Protein AF-A0A7S3KZH6-F1 (afdb_monomer)

Sequence (117 aa):
MGEPDHRHSKLEFSHRPGWVICHLGRQRHGADNIDSGVRINLIDWNHNKVWRRSAESMAQEYKQESGPPDLQCLSYTHDRDWELYKGKRPVETGRKPWCPPPHAKFVDETPVYPVGD

Structure (mmCIF, N/CA/C/O backbone):
data_AF-A0A7S3KZH6-F1
#
_entry.id   AF-A0A7S3KZH6-F1
#
loop_
_atom_site.group_PDB
_atom_site.id
_atom_site.type_symbol
_atom_site.label_atom_id
_atom_site.label_alt_id
_atom_site.label_comp_id
_atom_site.label_asym_id
_atom_site.label_entity_id
_atom_site.label_seq_id
_atom_site.pdbx_PDB_ins_code
_atom_site.Cartn_x
_atom_site.Cartn_y
_atom_site.Cartn_z
_atom_site.occupancy
_atom_site.B_iso_or_equiv
_atom_site.auth_seq_id
_atom_site.auth_comp_id
_atom_site.auth_asym_id
_atom_site.auth_atom_id
_atom_site.pdbx_PDB_model_num
ATOM 1 N N . MET A 1 1 ? 3.709 -2.673 -12.134 1.00 59.50 1 MET A N 1
ATOM 2 C CA . MET A 1 1 ? 3.164 -1.395 -11.625 1.00 59.50 1 MET A CA 1
ATOM 3 C C . MET A 1 1 ? 2.828 -0.550 -12.836 1.00 59.50 1 MET A C 1
ATOM 5 O O . MET A 1 1 ? 3.513 -0.698 -13.838 1.00 59.50 1 MET A O 1
ATOM 9 N N . GLY A 1 2 ? 1.781 0.269 -12.769 1.00 61.72 2 GLY A N 1
ATOM 10 C CA . GLY A 1 2 ? 1.369 1.098 -13.908 1.00 61.72 2 GLY A CA 1
ATOM 11 C C . GLY A 1 2 ? 0.388 0.444 -14.885 1.00 61.72 2 GLY A C 1
ATOM 12 O O . GLY A 1 2 ? 0.141 1.013 -15.934 1.00 61.72 2 GLY A O 1
ATOM 13 N N . GLU A 1 3 ? -0.202 -0.721 -14.574 1.00 68.19 3 GLU A N 1
ATOM 14 C CA . GLU A 1 3 ? -1.393 -1.143 -15.336 1.00 68.19 3 GLU A CA 1
ATOM 15 C C . GLU A 1 3 ? -2.427 0.001 -15.378 1.00 68.19 3 GLU A C 1
ATOM 17 O O . GLU A 1 3 ? -2.469 0.790 -14.429 1.00 68.19 3 GLU A O 1
ATOM 22 N N . PRO A 1 4 ? -3.249 0.099 -16.436 1.00 73.12 4 PRO A N 1
ATOM 23 C CA . PRO A 1 4 ? -4.186 1.208 -16.620 1.00 73.12 4 PRO A CA 1
ATOM 24 C C . PRO A 1 4 ? -5.018 1.540 -15.362 1.00 73.12 4 PRO A C 1
ATOM 26 O O . PRO A 1 4 ? -5.195 2.706 -15.014 1.00 73.12 4 PRO A O 1
ATOM 29 N N . ASP A 1 5 ? -5.422 0.505 -14.626 1.00 75.00 5 ASP A N 1
ATOM 30 C CA . ASP A 1 5 ? -6.246 0.527 -13.413 1.00 75.00 5 ASP A CA 1
ATOM 31 C C . ASP A 1 5 ? -5.435 0.299 -12.115 1.00 75.00 5 ASP A C 1
ATOM 33 O O . ASP A 1 5 ? -5.957 -0.130 -11.085 1.00 75.00 5 ASP A O 1
ATOM 37 N N . HIS A 1 6 ? -4.117 0.512 -12.143 1.00 80.00 6 HIS A N 1
ATOM 38 C CA . HIS A 1 6 ? -3.210 0.166 -11.042 1.00 80.00 6 HIS A CA 1
ATOM 39 C C . HIS A 1 6 ? -3.544 0.867 -9.716 1.00 80.00 6 HIS A C 1
ATOM 41 O O . HIS A 1 6 ? -3.182 0.358 -8.652 1.00 80.00 6 HIS A O 1
ATOM 47 N N . ARG A 1 7 ? -4.215 2.021 -9.773 1.00 86.06 7 ARG A N 1
ATOM 48 C CA . ARG A 1 7 ? -4.649 2.794 -8.600 1.00 86.06 7 ARG A CA 1
ATOM 49 C C . ARG A 1 7 ? -6.162 2.791 -8.395 1.00 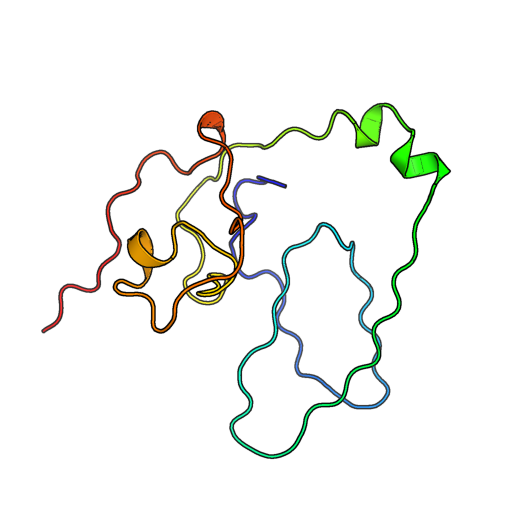86.06 7 ARG A C 1
ATOM 51 O O . ARG A 1 7 ? -6.676 3.664 -7.700 1.00 86.06 7 ARG A O 1
ATOM 58 N N . HIS A 1 8 ? -6.852 1.817 -8.978 1.00 88.94 8 HIS A N 1
ATOM 59 C CA . HIS A 1 8 ? -8.260 1.548 -8.708 1.00 88.94 8 HIS A CA 1
ATOM 60 C C . HIS A 1 8 ? -8.399 0.443 -7.666 1.00 88.94 8 HIS A C 1
ATOM 62 O O . HIS A 1 8 ? -7.548 -0.445 -7.547 1.00 88.94 8 HIS A O 1
ATOM 68 N N . SER A 1 9 ? -9.471 0.514 -6.891 1.00 89.44 9 SER A N 1
ATOM 69 C CA . SER A 1 9 ? -9.842 -0.502 -5.925 1.00 89.44 9 SER A CA 1
ATOM 70 C C . SER A 1 9 ? -10.227 -1.780 -6.660 1.00 89.44 9 SER A C 1
ATOM 72 O O . SER A 1 9 ? -11.109 -1.786 -7.515 1.00 89.44 9 SER A O 1
ATOM 74 N N . LYS A 1 10 ? -9.543 -2.879 -6.335 1.00 89.50 10 LYS A N 1
ATOM 75 C CA . LYS A 1 10 ? -9.774 -4.192 -6.966 1.00 89.50 10 LYS A CA 1
ATOM 76 C C . LYS A 1 10 ? -10.408 -5.196 -6.021 1.00 89.50 10 LYS A C 1
ATOM 78 O O . LYS A 1 10 ? -11.177 -6.050 -6.449 1.00 89.50 10 LYS A O 1
ATOM 83 N N . LEU A 1 11 ? -10.027 -5.134 -4.750 1.00 91.06 11 LEU A N 1
ATOM 84 C CA . LEU A 1 11 ? -10.471 -6.064 -3.729 1.00 91.06 11 LEU A CA 1
ATOM 85 C C . LEU A 1 11 ? -10.487 -5.357 -2.382 1.00 91.06 11 LEU A C 1
ATOM 87 O O . LEU A 1 11 ? -9.465 -4.837 -1.935 1.00 91.06 11 LEU A O 1
ATOM 91 N N . GLU A 1 12 ? -11.635 -5.421 -1.728 1.00 93.06 12 GLU A N 1
ATOM 92 C CA . GLU A 1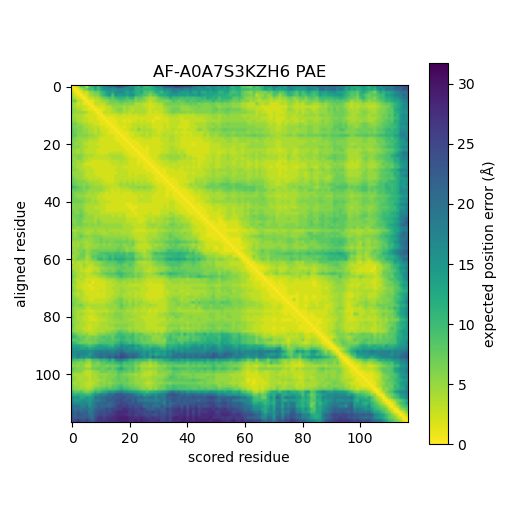 12 ? -11.789 -5.088 -0.323 1.00 93.06 12 GLU A CA 1
ATOM 93 C C . GLU A 1 12 ? -11.957 -6.387 0.464 1.00 93.06 12 GLU A C 1
ATOM 95 O O . GLU A 1 12 ? -12.683 -7.295 0.053 1.00 93.06 12 GLU A O 1
ATOM 100 N N . PHE A 1 13 ? -11.260 -6.498 1.592 1.00 93.31 13 PHE A N 1
ATOM 101 C CA . PHE A 1 13 ? -11.368 -7.656 2.466 1.00 93.31 13 PHE A CA 1
ATOM 102 C C . PHE A 1 13 ? -11.603 -7.213 3.902 1.00 93.31 13 PHE A C 1
ATOM 104 O O . PHE A 1 13 ? -10.747 -6.584 4.529 1.00 93.31 13 PHE A O 1
ATOM 111 N N . SER A 1 14 ? -12.746 -7.609 4.455 1.00 92.38 14 SER A N 1
ATOM 112 C CA . SER A 1 14 ? -13.042 -7.396 5.866 1.00 92.38 14 SER A CA 1
ATOM 113 C C . SER A 1 14 ? -12.179 -8.325 6.720 1.00 92.38 14 SER A C 1
ATOM 115 O O . SER A 1 14 ? -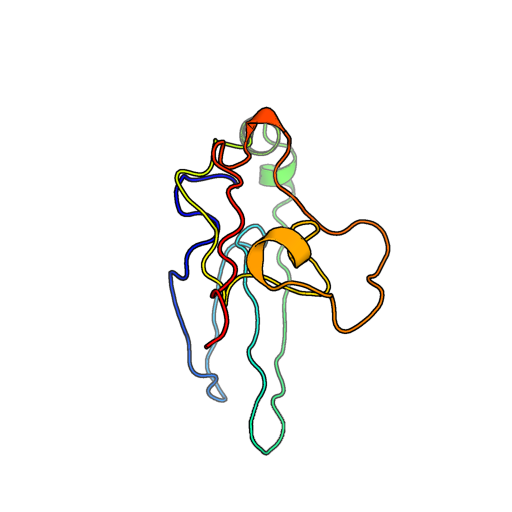12.355 -9.544 6.696 1.00 92.38 14 SER A O 1
ATOM 117 N N . HIS A 1 15 ? -11.255 -7.746 7.489 1.00 91.38 15 HIS A N 1
ATOM 118 C CA . HIS A 1 15 ? -10.352 -8.488 8.368 1.00 91.38 15 HIS A CA 1
ATOM 119 C C . HIS A 1 15 ? -11.113 -9.427 9.322 1.00 91.38 15 HIS A C 1
ATOM 121 O O . HIS A 1 15 ? -12.045 -9.010 10.011 1.00 91.38 15 HIS A O 1
ATOM 127 N N . ARG A 1 16 ? -10.675 -10.689 9.403 1.00 91.38 16 ARG A N 1
ATOM 128 C CA . ARG A 1 16 ? -11.239 -11.719 10.286 1.00 91.38 16 ARG A CA 1
ATOM 129 C C . ARG A 1 16 ? -10.112 -12.533 10.933 1.00 91.38 16 ARG A C 1
ATOM 131 O O . ARG A 1 16 ? -9.243 -13.014 10.205 1.00 91.38 16 ARG A O 1
ATOM 138 N N . PRO A 1 17 ? -10.115 -12.739 12.264 1.00 93.31 17 PRO A N 1
ATOM 139 C CA . PRO A 1 17 ? -9.145 -13.617 12.914 1.00 93.31 17 PRO A CA 1
ATOM 140 C C . PRO A 1 17 ? -9.139 -15.023 12.299 1.00 93.31 17 PRO A C 1
ATOM 142 O O . PRO A 1 17 ? -10.194 -15.571 11.981 1.00 93.31 17 PRO A O 1
ATOM 145 N N . GLY A 1 18 ? -7.948 -15.600 12.125 1.00 95.31 18 GLY A N 1
ATOM 146 C CA . GLY A 1 18 ? -7.762 -16.925 11.520 1.00 95.31 18 GLY A CA 1
ATOM 147 C C . GLY A 1 18 ? -7.735 -16.946 9.987 1.00 95.31 18 GLY A C 1
ATOM 148 O O . GLY A 1 18 ? -7.526 -18.009 9.409 1.00 95.31 18 GLY A O 1
ATOM 149 N N . TRP A 1 19 ? -7.908 -15.799 9.323 1.00 95.94 19 TRP A N 1
ATOM 150 C CA . TRP A 1 19 ? -7.794 -15.693 7.868 1.00 95.94 19 TRP A CA 1
ATOM 151 C C . TRP A 1 19 ? -6.398 -15.256 7.435 1.00 95.94 19 TRP A C 1
ATOM 153 O O . TRP A 1 19 ? -5.736 -14.467 8.109 1.00 95.94 19 TRP A O 1
ATOM 163 N N . VAL A 1 20 ? -5.980 -15.747 6.268 1.00 94.81 20 VAL A N 1
ATOM 164 C CA . VAL A 1 20 ? -4.718 -15.378 5.625 1.00 94.81 20 VAL A CA 1
ATOM 165 C C . VAL A 1 20 ? -5.014 -14.807 4.248 1.00 94.81 20 VAL A C 1
ATOM 167 O O . VAL A 1 20 ? -5.754 -15.399 3.464 1.00 94.81 20 VAL A O 1
ATOM 170 N N . ILE A 1 21 ? -4.394 -13.668 3.949 1.00 93.81 21 ILE A N 1
ATOM 171 C CA . ILE A 1 21 ? -4.370 -13.082 2.611 1.00 93.81 21 ILE A CA 1
ATOM 172 C C . ILE A 1 21 ? -2.950 -13.232 2.082 1.00 93.81 21 ILE A C 1
ATOM 174 O O . ILE A 1 21 ? -1.993 -12.820 2.736 1.00 93.81 21 ILE A O 1
ATOM 178 N N . CYS A 1 22 ? -2.815 -13.807 0.891 1.00 94.56 22 CYS A N 1
ATOM 179 C CA . CYS A 1 22 ? -1.549 -13.861 0.175 1.00 94.56 22 CYS A CA 1
ATOM 180 C C . CYS A 1 22 ? -1.662 -13.009 -1.087 1.00 94.56 22 CYS A C 1
ATOM 182 O O . CYS A 1 22 ? -2.566 -13.205 -1.897 1.00 94.56 22 CYS A O 1
ATOM 184 N N . HIS A 1 23 ? -0.749 -12.057 -1.248 1.00 92.31 23 HIS A N 1
ATOM 185 C CA . HIS A 1 23 ? -0.690 -11.195 -2.419 1.00 92.31 23 HIS A CA 1
ATOM 186 C C . HIS A 1 23 ? 0.770 -10.867 -2.749 1.00 92.31 23 HIS A C 1
ATOM 188 O O . HIS A 1 23 ? 1.681 -11.062 -1.939 1.00 92.31 23 HIS A O 1
ATOM 194 N N . LEU A 1 24 ? 1.025 -10.366 -3.957 1.00 90.25 24 LEU A N 1
ATOM 195 C CA . LEU A 1 24 ? 2.376 -9.961 -4.333 1.00 90.25 24 LEU A CA 1
ATOM 196 C C . LEU A 1 24 ? 2.739 -8.679 -3.581 1.00 90.25 24 LEU A C 1
ATOM 198 O O . LEU A 1 24 ? 1.990 -7.708 -3.628 1.00 90.25 24 LEU A O 1
ATOM 202 N N . GLY A 1 25 ? 3.928 -8.613 -2.976 1.00 87.44 25 GLY A N 1
ATOM 203 C CA . GLY A 1 25 ? 4.367 -7.405 -2.256 1.00 87.44 25 GLY A CA 1
ATOM 204 C C . GLY A 1 25 ? 4.495 -6.146 -3.127 1.00 87.44 25 GLY A C 1
ATOM 205 O O . GLY A 1 25 ? 4.565 -5.042 -2.605 1.00 87.44 25 GLY A O 1
ATOM 206 N N . ARG A 1 26 ? 4.504 -6.298 -4.460 1.00 83.00 26 ARG A N 1
ATOM 207 C CA . ARG A 1 26 ? 4.477 -5.180 -5.420 1.00 83.00 26 ARG A CA 1
ATOM 208 C C . ARG A 1 26 ? 3.074 -4.610 -5.664 1.00 83.00 26 ARG A C 1
ATOM 210 O O . ARG A 1 26 ? 2.958 -3.593 -6.338 1.00 83.00 26 ARG A O 1
ATOM 217 N N . GLN A 1 27 ? 2.021 -5.303 -5.227 1.00 87.00 27 GLN A N 1
ATOM 218 C CA . GLN A 1 27 ? 0.651 -4.811 -5.332 1.00 87.00 27 GLN A CA 1
ATOM 219 C C . GLN A 1 27 ? 0.430 -3.762 -4.248 1.00 87.00 27 GLN A C 1
ATOM 221 O O . GLN A 1 27 ? 0.717 -3.997 -3.070 1.00 87.00 27 GLN A O 1
ATOM 226 N N . ARG A 1 28 ? -0.079 -2.600 -4.658 1.00 87.69 28 ARG A N 1
ATOM 227 C CA . ARG A 1 28 ? -0.524 -1.575 -3.722 1.00 87.69 28 ARG A CA 1
ATOM 228 C C . ARG A 1 28 ? -1.678 -2.129 -2.895 1.00 87.69 28 ARG A C 1
ATOM 230 O O . ARG A 1 28 ? -2.596 -2.738 -3.432 1.00 87.69 28 ARG A O 1
ATOM 237 N N . HIS A 1 29 ? -1.589 -1.927 -1.593 1.00 90.50 29 HIS A N 1
ATOM 238 C CA . HIS A 1 29 ? -2.600 -2.305 -0.622 1.00 90.50 29 HIS A CA 1
ATOM 239 C C . HIS A 1 29 ? -2.512 -1.322 0.541 1.00 90.50 29 HIS A C 1
ATOM 241 O O . HIS A 1 29 ? -1.480 -0.683 0.764 1.00 90.50 29 HIS A O 1
ATOM 247 N N . GLY A 1 30 ? -3.612 -1.190 1.259 1.00 89.81 30 GLY A N 1
ATOM 248 C CA . GLY A 1 30 ? -3.722 -0.342 2.429 1.00 89.81 30 GLY A CA 1
ATOM 249 C C . GLY A 1 30 ? -4.637 -1.004 3.439 1.00 89.81 30 GLY A C 1
ATOM 250 O O . GLY A 1 30 ? -5.123 -2.116 3.227 1.00 89.81 30 GLY A O 1
ATOM 251 N N . ALA A 1 31 ? -4.850 -0.320 4.549 1.00 91.38 31 ALA A N 1
ATOM 252 C CA . ALA A 1 31 ? -5.818 -0.748 5.529 1.00 91.38 31 ALA A CA 1
ATOM 253 C C . ALA A 1 31 ? -6.574 0.478 6.018 1.00 91.38 31 ALA A C 1
ATOM 255 O O . ALA A 1 31 ? -5.948 1.448 6.450 1.00 91.38 31 ALA A O 1
ATOM 256 N N . ASP A 1 32 ? -7.897 0.405 5.962 1.00 90.12 32 ASP A N 1
ATOM 257 C CA . ASP A 1 32 ? -8.752 1.500 6.390 1.00 90.12 32 ASP A CA 1
ATOM 258 C C . ASP A 1 32 ? -8.708 1.689 7.906 1.00 90.12 32 ASP A C 1
ATOM 260 O O . ASP A 1 32 ? -8.278 0.806 8.675 1.00 90.12 32 ASP A O 1
ATOM 264 N N . ASN A 1 33 ? -9.155 2.872 8.320 1.00 90.00 33 ASN A N 1
ATOM 265 C CA . ASN A 1 33 ? -9.408 3.180 9.718 1.00 90.00 33 ASN A CA 1
ATOM 266 C C . ASN A 1 33 ? -10.499 2.248 10.259 1.00 90.00 33 ASN A C 1
ATOM 268 O O . ASN A 1 33 ? -11.410 1.852 9.536 1.00 90.00 33 ASN A O 1
ATOM 272 N N . ILE A 1 34 ? -10.393 1.896 11.537 1.00 92.50 34 ILE A N 1
ATOM 273 C CA . ILE A 1 34 ? -11.438 1.161 12.251 1.00 92.50 34 ILE A CA 1
ATOM 274 C C . ILE A 1 34 ? -12.190 2.136 13.153 1.00 92.50 34 ILE A C 1
ATOM 276 O O . ILE A 1 34 ? -11.565 2.971 13.806 1.00 92.50 34 ILE A O 1
ATOM 280 N N . ASP A 1 35 ? -13.513 2.009 13.212 1.00 94.56 35 ASP A N 1
ATOM 281 C CA . ASP A 1 35 ? -14.346 2.881 14.051 1.00 94.56 35 ASP A CA 1
ATOM 282 C C . ASP A 1 35 ? -14.212 2.551 15.543 1.00 94.56 35 ASP A C 1
ATOM 284 O O . ASP A 1 35 ? -14.424 3.398 16.409 1.00 94.56 35 ASP A O 1
ATOM 288 N N . SER A 1 36 ? -13.878 1.298 15.865 1.00 94.69 36 SER A N 1
ATOM 289 C CA . SER A 1 36 ? -13.727 0.823 17.240 1.00 94.69 36 SER A CA 1
ATOM 290 C C . SER A 1 36 ? -12.850 -0.431 17.334 1.00 94.69 36 SER A C 1
ATOM 292 O O . SER A 1 36 ? -12.605 -1.124 16.345 1.00 94.69 36 SER A O 1
ATOM 294 N N . GLY A 1 37 ? -12.392 -0.734 18.553 1.00 94.75 37 GLY A N 1
ATOM 295 C CA . GLY A 1 37 ? -11.614 -1.936 18.857 1.00 94.75 37 GLY A CA 1
ATOM 296 C C . GLY A 1 37 ? -10.135 -1.837 18.473 1.00 94.75 37 GLY A C 1
ATOM 297 O O . GLY A 1 37 ? -9.568 -0.752 18.372 1.00 94.75 37 GLY A O 1
ATOM 298 N N . VAL A 1 38 ? -9.495 -2.999 18.307 1.00 93.81 38 VAL A N 1
ATOM 299 C CA . VAL A 1 38 ? -8.073 -3.120 17.951 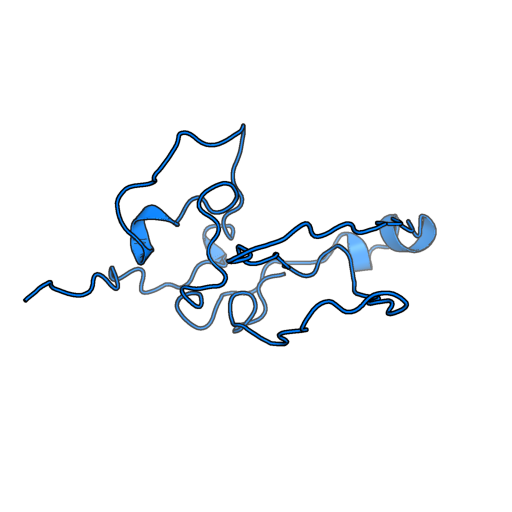1.00 93.81 38 VAL A CA 1
ATOM 300 C C . VAL A 1 38 ? -7.917 -4.179 16.862 1.00 93.81 38 VAL A C 1
ATOM 302 O O . VAL A 1 38 ? -8.431 -5.290 16.989 1.00 93.81 38 VAL A O 1
ATOM 305 N N . ARG A 1 39 ? -7.174 -3.847 15.800 1.00 94.06 39 ARG A N 1
ATOM 306 C CA . ARG A 1 39 ? -6.802 -4.778 14.726 1.00 94.06 39 ARG A CA 1
ATOM 307 C C . ARG A 1 39 ? -5.341 -5.193 14.888 1.00 94.06 39 ARG A C 1
ATOM 309 O O . ARG A 1 39 ? -4.462 -4.335 14.912 1.00 94.06 39 ARG A O 1
ATOM 316 N N . ILE A 1 40 ? -5.089 -6.499 14.962 1.00 93.69 40 ILE A N 1
ATOM 317 C CA . ILE A 1 40 ? -3.744 -7.081 15.067 1.00 93.69 40 ILE A CA 1
ATOM 318 C C . ILE A 1 40 ? -3.532 -8.012 13.878 1.00 93.69 40 ILE A C 1
ATOM 320 O O . ILE A 1 40 ? -4.310 -8.942 13.683 1.00 93.69 40 ILE A O 1
ATOM 324 N N . ASN A 1 41 ? -2.453 -7.780 13.130 1.00 93.56 41 ASN A N 1
ATOM 325 C CA . ASN A 1 41 ? -2.086 -8.579 11.966 1.00 93.56 41 ASN A CA 1
ATOM 326 C C . ASN A 1 41 ? -0.666 -9.131 12.145 1.00 93.56 41 ASN A C 1
ATOM 328 O O . ASN A 1 41 ? 0.206 -8.443 12.679 1.00 93.56 41 ASN A O 1
ATOM 332 N N . LEU A 1 42 ? -0.421 -10.336 11.630 1.00 94.81 42 LEU A N 1
ATOM 333 C CA . LEU A 1 42 ? 0.922 -10.868 11.400 1.00 94.81 42 LEU A CA 1
ATOM 334 C C . LEU A 1 42 ? 1.247 -10.734 9.910 1.00 94.81 42 LEU A C 1
ATOM 336 O O . LEU A 1 42 ? 0.449 -11.146 9.071 1.00 94.81 42 LEU A O 1
ATOM 340 N N . ILE A 1 43 ? 2.409 -10.168 9.585 1.00 94.56 43 ILE A N 1
ATOM 341 C CA . ILE A 1 43 ? 2.873 -10.007 8.203 1.00 94.56 43 ILE A CA 1
ATOM 342 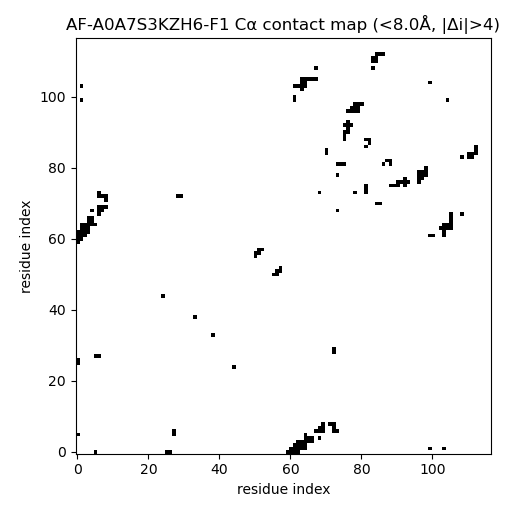C C . ILE A 1 43 ? 4.159 -10.812 8.025 1.00 94.56 43 ILE A C 1
ATOM 344 O O . ILE A 1 43 ? 5.135 -10.568 8.734 1.00 94.56 43 ILE A O 1
ATOM 348 N N . ASP A 1 44 ? 4.161 -11.732 7.059 1.00 96.19 44 ASP A N 1
ATOM 349 C CA . ASP A 1 44 ? 5.343 -12.494 6.653 1.00 96.19 44 ASP A CA 1
ATOM 350 C C . ASP A 1 44 ? 5.740 -12.168 5.203 1.00 96.19 44 ASP A C 1
ATOM 352 O O . ASP A 1 44 ? 4.931 -12.251 4.275 1.00 96.19 44 ASP A O 1
ATOM 356 N N . TRP A 1 45 ? 7.006 -11.795 5.004 1.00 95.06 45 TRP A N 1
ATOM 357 C CA . TRP A 1 45 ? 7.542 -11.349 3.720 1.00 95.06 45 TRP A CA 1
ATOM 358 C C . TRP A 1 45 ? 8.479 -12.382 3.104 1.00 95.06 45 TRP A C 1
ATOM 360 O O . TRP A 1 45 ? 9.674 -12.446 3.403 1.00 95.06 45 TRP A O 1
ATOM 370 N N . ASN A 1 46 ? 7.973 -13.101 2.110 1.00 93.88 46 ASN A N 1
ATOM 371 C CA . ASN A 1 46 ? 8.761 -14.084 1.382 1.00 93.88 46 ASN A CA 1
ATOM 372 C C . ASN A 1 46 ? 9.478 -13.464 0.171 1.00 93.88 46 ASN A C 1
ATOM 374 O O . ASN A 1 46 ? 8.899 -12.732 -0.635 1.00 93.88 46 ASN A O 1
ATOM 378 N N . HIS A 1 47 ? 10.773 -13.759 0.032 1.00 91.69 47 HIS A N 1
ATOM 379 C CA . HIS A 1 47 ? 11.639 -13.173 -0.991 1.00 91.69 47 HIS A CA 1
ATOM 380 C C . HIS A 1 47 ? 12.228 -14.245 -1.911 1.00 91.69 47 HIS A C 1
ATOM 382 O O . HIS A 1 47 ? 13.137 -14.980 -1.529 1.00 91.69 47 HIS A O 1
ATOM 388 N N . ASN A 1 48 ? 11.788 -14.278 -3.170 1.00 92.62 48 ASN A N 1
ATOM 389 C CA . ASN A 1 48 ? 12.392 -15.147 -4.178 1.00 92.62 48 ASN A CA 1
ATOM 390 C C . ASN A 1 48 ? 13.660 -14.498 -4.770 1.00 92.62 48 ASN A C 1
ATOM 392 O O . ASN A 1 48 ? 13.587 -13.571 -5.581 1.00 92.62 48 ASN A O 1
ATOM 396 N N . LYS A 1 49 ? 14.837 -14.990 -4.360 1.00 94.00 49 LYS A N 1
ATOM 397 C CA . LYS A 1 49 ? 16.144 -14.488 -4.825 1.00 94.00 49 LYS A CA 1
ATOM 398 C C . LYS A 1 49 ? 16.406 -14.775 -6.306 1.00 94.00 49 LYS A C 1
ATOM 400 O O . LYS A 1 49 ? 17.052 -13.958 -6.954 1.00 94.00 49 LYS A O 1
ATOM 405 N N . VAL A 1 50 ? 15.918 -15.902 -6.829 1.00 95.94 50 VAL A N 1
ATOM 406 C CA . VAL A 1 50 ? 16.082 -16.280 -8.244 1.00 95.94 50 VAL A CA 1
ATOM 407 C C . VAL A 1 50 ? 15.284 -15.321 -9.120 1.00 95.94 50 VAL A C 1
ATOM 409 O O . VAL A 1 50 ? 15.845 -14.693 -10.012 1.00 95.94 50 VAL A O 1
ATOM 412 N N . TRP A 1 51 ? 14.008 -15.111 -8.785 1.00 91.38 51 TRP A N 1
ATOM 413 C CA . TRP A 1 51 ? 13.142 -14.156 -9.475 1.00 91.38 51 TRP A CA 1
ATOM 414 C C . TRP A 1 51 ? 13.735 -12.745 -9.481 1.00 91.38 51 TRP A C 1
ATOM 416 O O . TRP A 1 51 ? 13.837 -12.127 -10.533 1.00 91.38 51 TRP A O 1
ATOM 426 N N . ARG A 1 52 ? 14.187 -12.237 -8.329 1.00 89.12 52 ARG A N 1
ATOM 427 C CA . ARG A 1 52 ? 14.730 -10.870 -8.216 1.00 89.12 52 ARG A CA 1
ATOM 428 C C . ARG A 1 52 ? 16.007 -10.632 -9.029 1.00 89.12 52 ARG A C 1
ATOM 430 O O . ARG A 1 52 ? 16.356 -9.481 -9.254 1.00 89.12 52 ARG A O 1
ATOM 437 N N . ARG A 1 53 ? 16.706 -11.695 -9.440 1.00 93.75 53 ARG A N 1
ATOM 438 C CA . ARG A 1 53 ? 17.887 -11.633 -10.317 1.00 93.75 53 ARG A CA 1
ATOM 439 C C . ARG A 1 53 ? 17.555 -11.899 -11.787 1.00 93.75 53 ARG A C 1
ATOM 441 O O . ARG A 1 53 ? 18.446 -11.821 -12.625 1.00 93.75 53 ARG A O 1
ATOM 448 N N . SER A 1 54 ? 16.309 -12.248 -12.101 1.00 94.25 54 SER A N 1
ATOM 449 C CA . SER A 1 54 ? 15.882 -12.509 -13.475 1.00 94.25 54 SER A CA 1
ATOM 450 C C . SER A 1 54 ? 15.801 -11.216 -14.286 1.00 94.25 54 SER A C 1
ATOM 452 O O . SER A 1 54 ? 15.477 -10.152 -13.751 1.00 94.25 54 SER A O 1
ATOM 454 N N . ALA A 1 55 ? 16.049 -11.324 -15.592 1.00 93.25 55 ALA A N 1
ATOM 455 C CA . ALA A 1 55 ? 15.862 -10.220 -16.529 1.00 93.25 55 ALA A CA 1
ATOM 456 C C . ALA A 1 55 ? 14.419 -9.698 -16.505 1.00 93.25 55 ALA A C 1
ATOM 458 O O . ALA A 1 55 ? 14.212 -8.492 -16.505 1.00 93.25 55 ALA A O 1
ATOM 459 N N . GLU A 1 56 ? 13.432 -10.590 -16.382 1.00 89.38 56 GLU A N 1
ATOM 460 C CA . GLU A 1 56 ? 12.014 -10.227 -16.307 1.00 89.38 56 GLU A CA 1
ATOM 461 C C . GLU A 1 56 ? 11.704 -9.330 -15.101 1.00 89.38 56 GLU A C 1
ATOM 463 O O . GLU A 1 56 ? 11.006 -8.327 -15.232 1.00 89.38 56 GLU A O 1
ATOM 468 N N . SER A 1 57 ? 12.265 -9.633 -13.924 1.00 86.94 57 SER A N 1
ATOM 469 C CA . SER A 1 57 ? 12.085 -8.771 -12.752 1.00 86.94 57 SER A CA 1
ATOM 470 C C . SER A 1 57 ? 12.752 -7.404 -12.914 1.00 86.94 5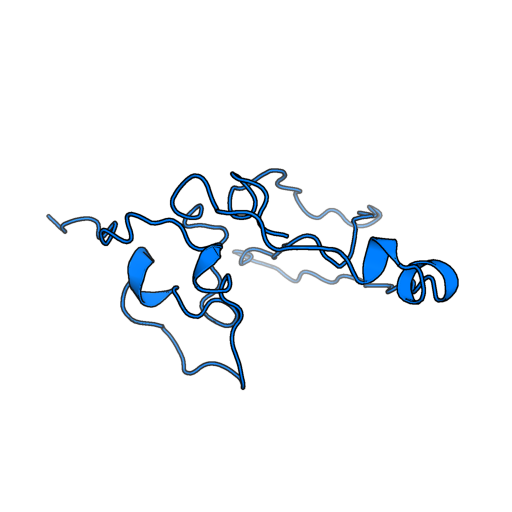7 SER A C 1
ATOM 472 O O . SER A 1 57 ? 12.291 -6.450 -12.292 1.00 86.94 57 SER A O 1
ATOM 474 N N . MET A 1 58 ? 13.842 -7.311 -13.679 1.00 84.44 58 MET A N 1
ATOM 475 C CA . MET A 1 58 ? 14.563 -6.055 -13.920 1.00 84.44 58 MET A CA 1
ATOM 476 C C . MET A 1 58 ? 13.927 -5.223 -15.039 1.00 84.44 58 MET A C 1
ATOM 478 O O . MET A 1 58 ? 13.986 -4.000 -14.988 1.00 84.44 58 MET A O 1
ATOM 482 N N . ALA A 1 59 ? 13.284 -5.876 -16.007 1.00 85.19 59 ALA A N 1
ATOM 483 C CA . ALA A 1 59 ? 12.619 -5.258 -17.151 1.00 85.19 59 ALA A CA 1
ATOM 484 C C . ALA A 1 59 ? 11.181 -4.795 -16.853 1.00 85.19 59 ALA A C 1
ATOM 486 O O . ALA A 1 59 ? 10.446 -4.452 -17.773 1.00 85.19 59 ALA A O 1
ATOM 487 N N . GLN A 1 60 ? 10.733 -4.810 -15.591 1.00 78.88 60 GLN A N 1
ATOM 488 C CA . GLN A 1 60 ? 9.392 -4.330 -15.252 1.00 78.88 60 GLN A CA 1
ATOM 489 C C . GLN A 1 60 ? 9.292 -2.816 -15.454 1.00 78.88 60 GLN A C 1
ATOM 491 O O . GLN A 1 60 ? 9.758 -2.033 -14.627 1.00 78.88 60 GLN A O 1
ATOM 496 N N . GLU A 1 61 ? 8.637 -2.420 -16.538 1.00 81.94 61 GLU A N 1
ATOM 497 C CA . GLU A 1 61 ? 8.383 -1.023 -16.870 1.00 81.94 61 GLU A CA 1
ATOM 498 C C . GLU A 1 61 ? 7.107 -0.499 -16.207 1.00 81.94 61 GLU A C 1
ATOM 500 O O . GLU A 1 61 ? 6.177 -1.246 -15.877 1.00 81.94 61 GLU A O 1
ATOM 505 N N . TYR A 1 62 ? 7.070 0.817 -16.005 1.00 84.06 62 TYR A N 1
ATOM 506 C CA . TYR A 1 62 ? 5.845 1.505 -15.638 1.00 84.06 62 TYR A CA 1
ATOM 507 C C . TYR A 1 62 ? 5.031 1.759 -16.901 1.00 84.06 62 TYR A C 1
ATOM 509 O O . TYR A 1 62 ? 5.473 2.454 -17.810 1.00 84.06 62 TYR A O 1
ATOM 517 N N . LYS A 1 63 ? 3.827 1.201 -16.933 1.00 85.94 63 LYS A N 1
ATOM 518 C CA . LYS A 1 63 ? 2.826 1.527 -17.946 1.00 85.94 63 LYS A CA 1
ATOM 519 C C . LYS A 1 63 ? 2.057 2.791 -17.539 1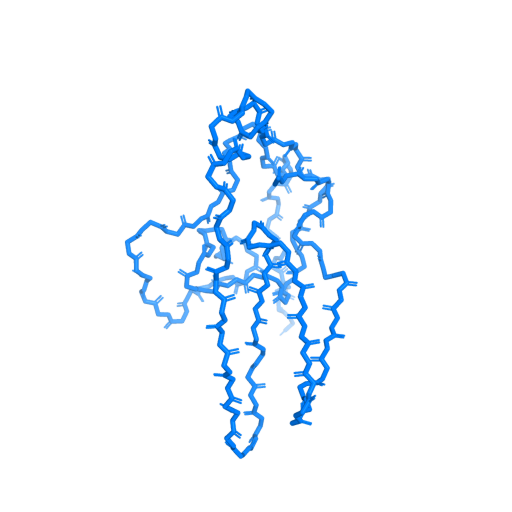.00 85.94 63 LYS A C 1
ATOM 521 O O . LYS A 1 63 ? 2.046 3.170 -16.366 1.00 85.94 63 LYS A O 1
ATOM 526 N N . GLN A 1 64 ? 1.461 3.448 -18.526 1.00 86.00 64 GLN A N 1
ATOM 527 C CA . GLN A 1 64 ? 0.673 4.657 -18.329 1.00 86.00 64 GLN A CA 1
ATOM 528 C C . GLN A 1 64 ? -0.687 4.338 -17.698 1.00 86.00 64 GLN A C 1
ATOM 530 O O . GLN A 1 64 ? -1.394 3.438 -18.152 1.00 86.00 64 GLN A O 1
ATOM 535 N N . GLU A 1 65 ? -1.055 5.097 -16.669 1.00 86.31 65 GLU A N 1
ATOM 536 C CA . GLU A 1 65 ? -2.370 5.003 -16.029 1.00 86.31 65 GLU A CA 1
ATOM 537 C C . GLU A 1 65 ? -3.480 5.491 -16.977 1.00 86.31 65 GLU A C 1
ATOM 539 O O . GLU A 1 65 ? -3.320 6.504 -17.662 1.00 86.31 65 GLU A O 1
ATOM 544 N N . SER A 1 66 ? -4.620 4.788 -17.020 1.00 84.50 66 SER A N 1
ATOM 545 C CA . SER A 1 66 ? -5.746 5.156 -17.901 1.00 84.50 66 SER A CA 1
ATOM 546 C C . SER A 1 66 ? -6.656 6.237 -17.337 1.00 84.50 66 SER A C 1
ATOM 548 O O . SER A 1 66 ? -7.510 6.740 -18.061 1.00 84.50 66 SER A O 1
ATOM 550 N N . GLY A 1 67 ? -6.524 6.561 -16.054 1.00 85.38 67 GLY A N 1
ATOM 551 C CA . GLY A 1 67 ? -7.432 7.466 -15.363 1.00 85.38 67 GLY A CA 1
ATOM 552 C C . GLY A 1 67 ? -6.875 7.945 -14.027 1.00 85.38 67 GLY A C 1
ATOM 553 O O . GLY A 1 67 ? -5.822 7.463 -13.593 1.00 85.38 67 GLY A O 1
ATOM 554 N N . PRO A 1 68 ? -7.588 8.865 -13.356 1.00 87.19 68 PRO A N 1
ATOM 555 C CA . PRO A 1 68 ? -7.255 9.258 -11.996 1.00 87.19 68 PRO A CA 1
ATOM 556 C C . PRO A 1 68 ? -7.349 8.049 -11.041 1.00 87.19 68 PRO A C 1
ATOM 558 O O . PRO A 1 68 ? -8.085 7.095 -11.320 1.00 87.19 68 PRO A O 1
ATOM 561 N N . PRO A 1 69 ? -6.613 8.064 -9.915 1.00 89.44 69 PRO A N 1
ATOM 562 C CA . PRO A 1 69 ? -6.710 7.038 -8.885 1.00 89.44 69 PRO A CA 1
ATOM 563 C C . PRO A 1 69 ? -8.074 7.076 -8.195 1.00 89.44 69 PRO A C 1
ATOM 565 O O . PRO A 1 69 ? -8.671 8.143 -8.035 1.00 89.44 69 PRO A O 1
ATOM 568 N N . ASP A 1 70 ? -8.509 5.931 -7.671 1.00 90.62 70 ASP A N 1
ATOM 569 C CA . ASP A 1 70 ? -9.634 5.925 -6.746 1.00 90.62 70 ASP A CA 1
ATOM 570 C C . ASP A 1 70 ? -9.239 6.672 -5.480 1.00 90.62 70 ASP A C 1
ATOM 572 O O . ASP A 1 70 ? -8.187 6.436 -4.875 1.00 90.62 70 ASP A O 1
ATOM 576 N N . LEU A 1 71 ? -10.121 7.565 -5.046 1.00 89.56 71 LEU A N 1
ATOM 577 C CA . LEU A 1 71 ? -9.878 8.446 -3.912 1.00 89.56 71 LEU A CA 1
ATOM 578 C C . LEU A 1 71 ? -9.575 7.688 -2.606 1.00 89.56 71 LEU A C 1
ATOM 580 O O . LEU A 1 71 ? -8.898 8.237 -1.738 1.00 89.56 71 LEU A O 1
ATOM 584 N N . GLN A 1 72 ? -10.058 6.453 -2.457 1.00 88.62 72 GLN A N 1
ATOM 585 C CA . GLN A 1 72 ? -9.751 5.576 -1.318 1.00 88.62 72 GLN A CA 1
ATOM 586 C C . GLN A 1 72 ? -8.360 4.925 -1.401 1.00 88.62 72 GLN A C 1
ATOM 588 O O . GLN A 1 72 ? -7.776 4.572 -0.384 1.00 88.62 72 GLN A O 1
ATOM 593 N N . CYS A 1 73 ? -7.804 4.777 -2.606 1.00 90.00 73 CYS A N 1
ATOM 594 C CA . CYS A 1 73 ? -6.498 4.156 -2.846 1.00 90.00 73 CYS A CA 1
ATOM 595 C C . CYS A 1 73 ? -5.328 5.148 -2.735 1.00 90.00 73 CYS A C 1
ATOM 597 O O . CYS A 1 73 ? -4.158 4.754 -2.847 1.00 90.00 73 CYS A O 1
ATOM 599 N N . LEU A 1 74 ? -5.645 6.426 -2.520 1.00 89.56 74 LEU A N 1
ATOM 600 C CA . LEU A 1 74 ? -4.692 7.476 -2.207 1.00 89.56 74 LEU A CA 1
ATOM 601 C C . LEU A 1 74 ? -4.293 7.427 -0.735 1.00 89.56 74 LEU A C 1
ATOM 603 O O . LEU A 1 74 ? -5.124 7.327 0.163 1.00 89.56 74 LEU A O 1
ATOM 607 N N . SER A 1 75 ? -2.999 7.565 -0.486 1.00 87.81 75 SER A N 1
ATOM 608 C CA . SER A 1 75 ? -2.408 7.595 0.840 1.00 87.81 75 SER A CA 1
ATOM 609 C C . SER A 1 75 ? -1.742 8.939 1.093 1.00 87.81 75 SER A C 1
ATOM 611 O O . SER A 1 75 ? -0.782 9.320 0.419 1.00 87.81 75 SER A O 1
ATOM 613 N N . TYR A 1 76 ? -2.187 9.636 2.138 1.00 86.50 76 TYR A N 1
ATOM 614 C CA . TYR A 1 76 ? -1.594 10.914 2.527 1.00 86.50 76 TYR A CA 1
ATOM 615 C C . TYR A 1 76 ? -0.151 10.774 3.034 1.00 86.50 76 TYR A C 1
ATOM 617 O O . TYR A 1 76 ? 0.522 11.781 3.205 1.00 86.50 76 TYR A O 1
ATOM 625 N N . THR A 1 77 ? 0.355 9.568 3.283 1.00 85.12 77 THR A N 1
ATOM 626 C CA . THR A 1 77 ? 1.750 9.324 3.688 1.00 85.12 77 THR A CA 1
ATOM 627 C C . THR A 1 77 ? 2.618 8.801 2.551 1.00 85.12 77 THR A C 1
ATOM 629 O O . THR A 1 77 ? 3.827 9.031 2.571 1.00 85.12 77 THR A O 1
ATOM 632 N N . HIS A 1 78 ? 2.024 8.140 1.553 1.00 85.44 78 HIS A N 1
ATOM 633 C CA . HIS A 1 78 ? 2.774 7.412 0.527 1.00 85.44 78 HIS A CA 1
ATOM 634 C C . HIS A 1 78 ? 2.589 7.937 -0.893 1.00 85.44 78 HIS A C 1
ATOM 636 O O . HIS A 1 78 ? 3.398 7.573 -1.739 1.00 85.44 78 HIS A O 1
ATOM 642 N N . ASP A 1 79 ? 1.610 8.805 -1.163 1.00 88.25 79 ASP A N 1
ATOM 643 C CA . ASP A 1 79 ? 1.370 9.342 -2.504 1.00 88.25 79 ASP A CA 1
ATOM 644 C C . ASP A 1 79 ? 1.712 10.830 -2.592 1.00 88.25 79 ASP A C 1
ATOM 646 O O . ASP A 1 79 ? 1.232 11.674 -1.822 1.00 88.25 79 ASP A O 1
ATOM 650 N N . ARG A 1 80 ? 2.588 11.162 -3.545 1.00 86.75 80 ARG A N 1
ATOM 651 C CA . ARG A 1 80 ? 3.044 12.539 -3.784 1.00 86.75 80 ARG A CA 1
ATOM 652 C C . ARG A 1 80 ? 1.925 13.421 -4.325 1.00 86.75 80 ARG A C 1
ATOM 654 O O . ARG A 1 80 ? 1.850 14.586 -3.963 1.00 86.75 80 ARG A O 1
ATOM 661 N N . ASP A 1 81 ? 1.063 12.848 -5.151 1.00 87.31 81 ASP A N 1
ATOM 662 C CA . ASP A 1 81 ? -0.058 13.505 -5.816 1.00 87.31 81 ASP A CA 1
ATOM 663 C C . ASP A 1 81 ? -1.344 13.515 -4.976 1.00 87.31 81 ASP A C 1
ATOM 665 O O . ASP A 1 81 ? -2.390 13.894 -5.481 1.00 87.31 81 ASP A O 1
ATOM 669 N N . TRP A 1 82 ? -1.285 13.178 -3.680 1.00 87.88 82 TRP A N 1
ATOM 670 C CA . TRP A 1 82 ? -2.425 13.331 -2.762 1.00 87.88 82 TRP A CA 1
ATOM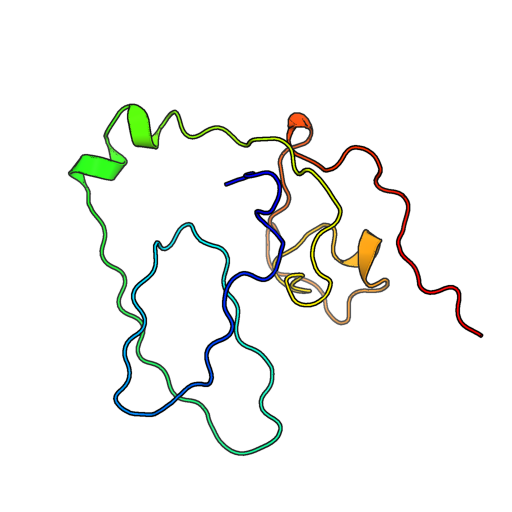 671 C C . TRP A 1 82 ? -3.110 14.694 -2.907 1.00 87.88 82 TRP A C 1
ATOM 673 O O . TRP A 1 82 ? -4.328 14.764 -3.033 1.00 87.88 82 TRP A O 1
ATOM 683 N N . GLU A 1 83 ? -2.326 15.774 -2.918 1.00 87.62 83 GLU A N 1
ATOM 684 C CA . GLU A 1 83 ? -2.869 17.134 -2.917 1.00 87.62 83 GLU A CA 1
ATOM 685 C C . GLU A 1 83 ? -3.567 17.505 -4.223 1.00 87.62 83 GLU A C 1
ATOM 687 O O . GLU A 1 83 ? -4.461 18.344 -4.208 1.00 87.62 83 GLU A O 1
ATOM 692 N N . LEU A 1 84 ? -3.233 16.826 -5.323 1.00 87.06 84 LEU A N 1
ATOM 693 C CA . LEU A 1 84 ? -3.912 16.991 -6.605 1.00 87.06 84 LEU A CA 1
ATOM 694 C C . LEU A 1 84 ? -5.365 16.483 -6.557 1.00 87.06 84 LEU A C 1
ATOM 696 O O . LEU A 1 84 ? -6.231 17.046 -7.219 1.00 87.06 84 LEU A O 1
ATOM 700 N N . TYR A 1 85 ? -5.632 15.437 -5.769 1.00 86.50 85 TYR A N 1
ATOM 701 C CA . TYR A 1 85 ? -6.917 14.723 -5.770 1.00 86.50 85 TYR A CA 1
ATOM 702 C C . TYR A 1 85 ? -7.744 14.901 -4.489 1.00 86.50 85 TYR A C 1
ATOM 704 O O . TYR A 1 85 ? -8.964 14.774 -4.513 1.00 86.50 85 TYR A O 1
ATOM 712 N N . LYS A 1 86 ? -7.094 15.141 -3.347 1.00 87.94 86 LYS A N 1
ATOM 713 C CA . LYS A 1 86 ? -7.719 15.233 -2.014 1.00 87.94 86 LYS A CA 1
ATOM 714 C C . LYS A 1 86 ? -7.489 16.586 -1.335 1.00 87.94 86 LYS A C 1
ATOM 716 O O . LYS A 1 86 ? -7.984 16.795 -0.229 1.00 87.94 86 LYS A O 1
ATOM 721 N N . GLY A 1 87 ? -6.746 17.497 -1.967 1.00 86.38 87 GLY A N 1
ATOM 722 C CA . GLY A 1 87 ? -6.403 18.799 -1.401 1.00 86.38 87 GLY A CA 1
ATOM 723 C C . GLY A 1 87 ? -5.372 18.726 -0.274 1.00 86.38 87 GLY A C 1
ATOM 724 O O . GLY A 1 87 ? -4.549 17.812 -0.212 1.00 86.38 87 GLY A O 1
ATOM 725 N N . LYS A 1 88 ? -5.391 19.720 0.621 1.00 86.25 88 LYS A N 1
ATOM 726 C CA . LYS A 1 88 ? -4.340 19.921 1.630 1.00 86.25 88 LYS A CA 1
ATOM 727 C C . LYS A 1 88 ? -4.078 18.653 2.448 1.00 86.25 88 LYS A C 1
ATOM 729 O O . LYS A 1 88 ? -4.989 18.055 3.021 1.00 86.25 88 LYS A O 1
ATOM 734 N N . ARG A 1 89 ? -2.807 18.260 2.532 1.00 84.19 89 ARG A N 1
ATOM 735 C CA . ARG A 1 89 ? -2.390 17.085 3.296 1.00 84.19 89 ARG A CA 1
ATOM 736 C C . ARG A 1 89 ? -2.577 17.310 4.808 1.00 84.19 89 ARG A C 1
ATOM 738 O O . ARG A 1 89 ? -2.270 18.399 5.295 1.00 84.19 89 ARG A O 1
ATOM 745 N N . PRO A 1 90 ? -3.037 16.298 5.569 1.00 82.31 90 PRO A N 1
ATOM 746 C CA . PRO A 1 90 ? -3.254 16.437 7.011 1.00 82.31 90 PRO A CA 1
ATOM 747 C C . PRO A 1 90 ? -1.957 16.503 7.834 1.00 82.31 90 PRO A C 1
ATOM 749 O O . PRO A 1 90 ? -1.964 17.085 8.914 1.00 82.31 90 PRO A O 1
ATOM 752 N N . VAL A 1 91 ? -0.854 15.918 7.352 1.00 79.50 91 VAL A N 1
ATOM 753 C CA . VAL A 1 91 ? 0.446 15.879 8.050 1.00 79.50 91 VAL A CA 1
ATOM 754 C C . VAL A 1 91 ? 1.618 15.884 7.063 1.00 79.50 91 VAL A C 1
ATOM 756 O O . VAL A 1 91 ? 1.458 15.496 5.903 1.00 79.50 91 VAL A O 1
ATOM 759 N N . GLU A 1 92 ? 2.809 16.270 7.529 1.00 69.69 92 GLU A N 1
ATOM 760 C CA . GLU A 1 92 ? 4.051 16.130 6.759 1.00 69.69 92 GLU A CA 1
ATOM 761 C C . GLU A 1 92 ? 4.425 14.651 6.555 1.00 69.69 92 GLU A C 1
ATOM 763 O O . GLU A 1 92 ? 4.284 13.815 7.450 1.00 69.69 92 GLU A O 1
ATOM 768 N N . THR A 1 93 ? 4.896 14.308 5.354 1.00 66.44 93 THR A N 1
ATOM 769 C CA . THR A 1 93 ? 5.218 12.924 4.979 1.00 66.44 93 THR A CA 1
ATOM 770 C C . THR A 1 93 ? 6.653 12.528 5.305 1.00 66.44 93 THR A C 1
ATOM 772 O O . THR A 1 93 ? 7.560 13.359 5.329 1.00 66.44 93 THR A O 1
ATOM 775 N N . GLY A 1 94 ? 6.886 11.218 5.417 1.00 61.34 94 GLY A N 1
ATOM 776 C CA . GLY A 1 94 ? 8.227 10.635 5.429 1.00 61.34 94 GLY A CA 1
ATOM 777 C C . GLY A 1 94 ? 9.022 10.875 4.134 1.00 61.34 94 GLY A C 1
ATOM 778 O O . GLY A 1 94 ? 8.518 11.370 3.124 1.00 61.34 94 GLY A O 1
ATOM 779 N N . ARG A 1 95 ? 10.311 10.515 4.156 1.00 60.09 95 ARG A N 1
ATOM 780 C CA . ARG A 1 95 ? 11.243 10.753 3.042 1.00 60.09 95 ARG A CA 1
ATOM 781 C C . ARG A 1 95 ? 10.844 9.926 1.804 1.00 60.09 95 ARG A C 1
ATOM 783 O O . ARG A 1 95 ? 10.964 8.708 1.824 1.00 60.09 95 ARG A O 1
ATOM 790 N N . LYS A 1 96 ? 10.489 10.623 0.712 1.00 77.31 96 LYS A N 1
ATOM 791 C CA . LYS A 1 96 ? 10.228 10.123 -0.662 1.00 77.31 96 LYS A CA 1
ATOM 792 C C . LYS A 1 96 ? 8.913 9.332 -0.851 1.00 77.31 96 LYS A C 1
ATOM 794 O O . LYS A 1 96 ? 8.968 8.128 -1.098 1.00 77.31 96 LYS A O 1
ATOM 799 N N . PRO A 1 97 ? 7.744 10.002 -0.843 1.00 82.06 97 PRO A N 1
ATOM 800 C CA . PRO A 1 97 ? 6.488 9.381 -1.257 1.00 82.06 97 PRO A CA 1
ATOM 801 C C . PRO A 1 97 ? 6.544 8.922 -2.721 1.00 82.06 97 PRO A C 1
ATOM 803 O O . PRO A 1 97 ? 7.211 9.532 -3.576 1.00 82.06 97 PRO A O 1
ATOM 806 N N . TRP A 1 98 ? 5.831 7.833 -2.990 1.00 85.81 98 TRP A N 1
ATOM 807 C CA . TRP A 1 98 ? 5.688 7.238 -4.305 1.00 85.81 98 TRP A CA 1
ATOM 808 C C . TRP A 1 98 ? 4.814 8.113 -5.215 1.00 85.81 98 TRP A C 1
ATOM 810 O O . TRP 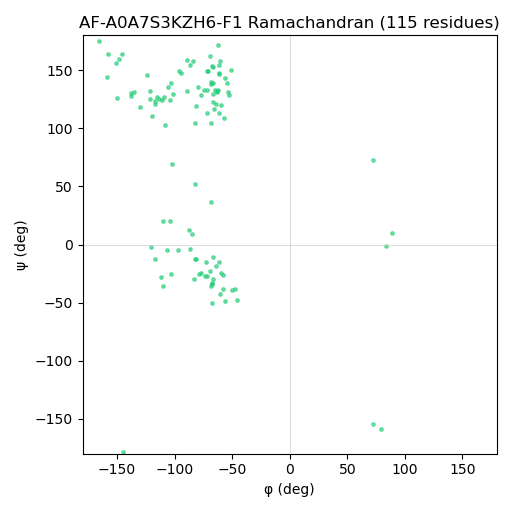A 1 98 ? 3.937 8.857 -4.777 1.00 85.81 98 TRP A O 1
ATOM 820 N N . CYS A 1 99 ? 5.113 8.059 -6.505 1.00 79.56 99 CYS A N 1
ATOM 821 C CA . CYS A 1 99 ? 4.352 8.657 -7.595 1.00 79.56 99 CYS A CA 1
ATOM 822 C C . CYS A 1 99 ? 4.757 7.899 -8.866 1.00 79.56 99 CYS A C 1
ATOM 824 O O . CYS A 1 99 ? 5.936 7.520 -8.960 1.00 79.56 99 CYS A O 1
ATOM 826 N N . PRO A 1 100 ? 3.848 7.665 -9.829 1.00 81.38 100 PRO A N 1
ATOM 827 C CA . PRO A 1 100 ? 4.261 7.131 -11.118 1.00 81.38 100 PRO A CA 1
ATOM 828 C C . PRO A 1 100 ? 5.322 8.050 -11.758 1.00 81.38 100 PRO A C 1
ATOM 830 O O . PRO A 1 100 ? 5.270 9.276 -11.588 1.00 81.38 100 PRO A O 1
ATOM 833 N N . PRO A 1 101 ? 6.328 7.491 -12.458 1.00 85.44 101 PRO A N 1
ATOM 834 C CA . PRO A 1 101 ? 7.292 8.305 -13.191 1.00 85.44 101 PRO A CA 1
ATOM 835 C C . PRO A 1 101 ? 6.579 9.138 -14.269 1.00 85.44 101 PRO A C 1
ATOM 837 O O . PRO A 1 101 ? 5.503 8.744 -14.710 1.00 85.44 101 PRO A O 1
ATOM 840 N N . PRO A 1 102 ? 7.166 10.256 -14.742 1.00 86.06 102 PRO A N 1
ATOM 841 C CA . PRO A 1 102 ? 6.469 11.201 -15.617 1.00 86.06 102 PRO A CA 1
ATOM 842 C C . PRO A 1 102 ? 5.768 10.595 -16.843 1.00 86.06 102 PRO A C 1
ATOM 844 O O . PRO A 1 102 ? 4.653 10.991 -17.147 1.00 86.06 102 PRO A O 1
ATOM 847 N N . HIS A 1 103 ? 6.378 9.604 -17.501 1.00 86.12 103 HIS A N 1
ATOM 848 C CA . HIS A 1 103 ? 5.805 8.927 -18.675 1.00 86.12 103 HIS A CA 1
ATOM 849 C C . HIS A 1 103 ? 4.637 7.979 -18.354 1.00 86.12 103 HIS A C 1
ATOM 851 O O . HIS A 1 103 ? 3.937 7.543 -19.258 1.00 86.12 103 HIS A O 1
ATOM 857 N N . ALA A 1 104 ? 4.462 7.617 -17.084 1.00 87.00 104 ALA A N 1
ATOM 858 C CA . ALA A 1 104 ? 3.472 6.650 -16.625 1.00 87.00 104 ALA A CA 1
ATOM 859 C C . ALA A 1 104 ? 2.284 7.303 -15.902 1.00 87.00 104 ALA A C 1
ATOM 861 O O . ALA A 1 104 ? 1.350 6.614 -15.494 1.00 87.00 104 ALA A O 1
ATOM 862 N N . LYS A 1 105 ? 2.332 8.622 -15.701 1.00 83.75 105 LYS A N 1
ATOM 863 C CA . LYS A 1 105 ? 1.247 9.383 -15.084 1.00 83.75 105 LYS A CA 1
ATOM 864 C C . LYS A 1 105 ? 0.014 9.410 -15.985 1.00 83.75 105 LYS A C 1
ATOM 866 O O . LYS A 1 105 ? 0.129 9.360 -17.209 1.00 83.75 105 LYS A O 1
ATOM 871 N N . PHE A 1 106 ? -1.153 9.574 -15.373 1.00 81.25 106 PHE A N 1
ATOM 872 C CA . PHE A 1 106 ? -2.344 9.991 -16.100 1.00 81.25 106 PHE A CA 1
ATOM 873 C C . PHE A 1 106 ? -2.131 11.403 -16.680 1.00 81.25 106 PHE A C 1
ATOM 875 O O . PHE A 1 106 ? -1.637 12.286 -15.984 1.00 81.25 106 PHE A O 1
ATOM 882 N N . VAL A 1 107 ? -2.433 11.595 -17.968 1.00 70.81 107 VAL A N 1
ATOM 883 C CA . VAL A 1 107 ? -2.034 12.793 -18.746 1.00 70.81 107 VAL A CA 1
ATOM 884 C C . VAL A 1 107 ? -2.915 14.005 -18.461 1.00 70.81 107 VAL A C 1
ATOM 886 O O . VAL A 1 107 ? -2.480 15.141 -18.631 1.00 70.81 107 VAL A O 1
ATOM 889 N N . ASP A 1 108 ? -4.149 13.757 -18.036 1.00 70.00 108 ASP A N 1
ATOM 890 C CA . ASP A 1 108 ? -5.138 14.784 -17.746 1.00 70.00 108 ASP A CA 1
ATOM 891 C C . ASP A 1 108 ? -5.235 14.968 -16.226 1.00 70.00 108 ASP A C 1
ATOM 893 O O . ASP A 1 108 ? -6.201 14.573 -15.578 1.00 70.00 108 ASP A O 1
ATOM 897 N N . GLU A 1 109 ? -4.174 15.527 -15.632 1.00 63.78 109 GLU A N 1
ATOM 898 C CA . GLU A 1 109 ? -4.100 15.891 -14.206 1.00 63.78 109 GLU A CA 1
ATOM 899 C C . GLU A 1 109 ? -5.048 17.070 -13.865 1.00 63.78 109 GLU A C 1
ATOM 901 O O . GLU A 1 109 ? -4.706 17.939 -13.063 1.00 63.78 109 GLU A O 1
ATOM 906 N N . THR A 1 110 ? -6.239 17.143 -14.472 1.00 61.25 110 THR A N 1
ATOM 907 C CA . THR A 1 110 ? -7.254 18.123 -14.087 1.00 61.25 110 THR A CA 1
ATOM 908 C C . THR A 1 110 ? -7.686 17.824 -12.646 1.00 61.25 110 THR A C 1
ATOM 910 O O . THR A 1 110 ? -8.135 16.709 -12.361 1.00 61.25 110 THR A O 1
ATOM 913 N N . PRO A 1 111 ? -7.540 18.775 -11.706 1.00 56.94 111 PRO A N 1
ATOM 914 C CA . PRO A 1 111 ? -7.866 18.530 -10.311 1.00 56.94 111 PRO A CA 1
ATOM 915 C C . PRO A 1 111 ? -9.337 18.133 -10.151 1.00 56.94 111 PRO A C 1
ATOM 917 O O . PRO A 1 111 ? -10.235 18.912 -10.466 1.00 56.94 111 PRO A O 1
ATOM 920 N N . VAL A 1 112 ? -9.592 16.940 -9.611 1.00 60.16 112 VAL A N 1
ATOM 921 C CA . VAL A 1 112 ? -10.942 16.476 -9.249 1.00 60.16 112 VAL A CA 1
ATOM 922 C C . VAL A 1 112 ? -11.301 17.043 -7.872 1.00 60.16 112 VAL A C 1
ATOM 924 O O . VAL A 1 112 ? -11.619 16.309 -6.941 1.00 60.16 112 VAL A O 1
ATOM 927 N N . TYR A 1 113 ? -11.170 18.357 -7.681 1.00 56.34 113 TYR A N 1
ATOM 928 C CA . TYR A 1 113 ? -11.747 18.966 -6.487 1.00 56.34 113 TYR A CA 1
ATOM 929 C C . TYR A 1 113 ? -13.269 18.842 -6.600 1.00 56.34 113 TYR A C 1
ATOM 931 O O . TYR A 1 113 ? -13.820 19.257 -7.624 1.00 56.34 113 TYR A O 1
ATOM 939 N N . PRO A 1 114 ? -13.985 18.331 -5.582 1.00 51.03 114 PRO A N 1
ATOM 940 C CA . PRO A 1 114 ? -15.385 18.683 -5.463 1.00 51.03 114 PRO A CA 1
ATOM 941 C C . PRO A 1 114 ? -15.409 20.202 -5.275 1.00 51.03 114 PRO A C 1
ATOM 943 O O . PRO A 1 114 ? -14.878 20.723 -4.293 1.00 51.03 114 PRO A O 1
ATOM 946 N N . VAL A 1 115 ? -15.938 20.920 -6.265 1.00 44.12 115 VAL A N 1
ATOM 947 C CA . VAL A 1 115 ? -16.348 22.310 -6.076 1.00 44.12 115 VAL A CA 1
ATOM 948 C C . VAL A 1 115 ? -17.356 22.253 -4.933 1.00 44.12 115 VAL A C 1
ATOM 950 O O . VAL A 1 115 ? -18.397 21.620 -5.075 1.00 44.12 115 VAL A O 1
ATOM 953 N N . GLY A 1 116 ? -16.969 22.755 -3.762 1.00 45.03 116 GLY A N 1
ATOM 954 C CA . GLY A 1 116 ? -17.856 22.780 -2.607 1.00 45.03 116 GLY A CA 1
ATOM 955 C C . GLY A 1 116 ? -19.062 23.663 -2.908 1.00 45.03 116 GLY A C 1
ATOM 956 O O . GLY A 1 116 ? -18.879 24.773 -3.411 1.00 45.03 116 GLY A O 1
ATOM 957 N N . ASP A 1 117 ? -20.249 23.143 -2.604 1.00 39.25 117 ASP A N 1
ATOM 958 C CA . ASP A 1 117 ? -21.453 23.937 -2.341 1.00 39.25 117 ASP A CA 1
ATOM 959 C C . ASP A 1 117 ? -21.338 24.647 -0.978 1.00 39.25 117 ASP A C 1
ATOM 961 O O . ASP A 1 117 ? -20.762 24.043 -0.036 1.00 39.25 117 ASP A O 1
#

Solvent-accessible surface area (backbone atoms only — not comparable to full-atom values): 8121 Å² total; per-residue (Å²): 102,29,52,48,61,60,46,47,88,84,80,88,78,87,87,55,94,96,67,86,88,86,77,64,90,83,56,88,80,85,80,78,88,72,97,71,90,84,89,85,84,89,86,84,88,85,80,64,67,69,55,70,71,33,68,70,61,70,64,67,60,68,36,45,28,73,49,83,60,35,80,83,72,56,36,73,60,46,34,63,61,32,51,56,58,72,39,83,69,95,59,90,58,66,94,79,47,47,67,70,57,84,86,18,41,44,87,77,76,69,64,61,63,79,80,79,131

Foldseek 3Di:
DLDQQLQEDDDDDDDDPPDDDDDDPPRQDDDDDDPDDDDDDDDDDDDDPVCCPDPVVVPDDHAAHNDDGDLVSDDLAAEPCNCLEPNDRPDDYDDDHDDGDPNRYDPCSRRPDPPDD

Mean predicted aligned error: 7.08 Å

Organism: NCBI:txid265554

pLDDT: mean 84.04, std 12.03, range [39.25, 96.19]

Radius of gyration: 16.76 Å; Cα contacts (8 Å, |Δi|>4): 104; chains: 1; bounding box: 39×41×38 Å

Secondary structure (DSSP, 8-state):
---TTTTS--------TT------TTS----PPPSSS-----------HHHHTSHHHHS-PPPPPSSPPPTTT--TTTBTTHHHHH-S-SSPPPS--B---GGGS-S----------